Protein AF-A0A3D3PJ36-F1 (afdb_monomer_lite)

Sequence (55 aa):
MPDKKLLILNKIQIQQKIDRMAYQIWEDNFNETELVIAGIVGCGYILSQRVKKVL

Foldseek 3Di:
DPDDDDCPDDPVRVLVVLLVVLVVVCVVCVPPPDDDFDADPDPRVVSSVSSVVND

Radius of gyration: 14.62 Å; chains: 1; bounding box: 42×16×36 Å

Secondary structure (DSSP, 8-state):
----------HHHHHHHHHHHHHHHHHHTTT-S-------TTHHHHHHHHHHHH-

Structure (mmCIF, N/CA/C/O backbone):
data_AF-A0A3D3PJ36-F1
#
_entry.id   AF-A0A3D3PJ36-F1
#
loop_
_atom_site.group_PDB
_atom_site.id
_atom_site.type_symbol
_atom_site.label_atom_id
_atom_site.label_alt_id
_atom_site.label_comp_id
_atom_site.label_asym_id
_atom_site.label_entity_id
_atom_site.label_seq_id
_atom_site.pdbx_PDB_ins_code
_atom_site.Cartn_x
_atom_site.Cartn_y
_atom_site.Cartn_z
_atom_site.occupancy
_atom_site.B_iso_or_equiv
_atom_site.auth_seq_id
_atom_site.auth_comp_id
_atom_site.auth_asym_id
_atom_site.auth_atom_id
_atom_site.pdbx_PDB_model_num
ATOM 1 N N . MET A 1 1 ? 24.605 2.166 -27.447 1.00 60.97 1 MET A N 1
ATOM 2 C CA . MET A 1 1 ? 24.947 2.090 -26.007 1.00 60.97 1 MET A CA 1
ATOM 3 C C . MET A 1 1 ? 23.930 1.167 -25.359 1.00 60.97 1 MET A C 1
ATOM 5 O O . MET A 1 1 ? 22.763 1.348 -25.677 1.00 60.97 1 MET A O 1
ATOM 9 N N . PRO A 1 2 ? 24.317 0.152 -24.569 1.00 62.25 2 PRO A N 1
ATOM 10 C CA . PRO A 1 2 ? 23.348 -0.799 -24.034 1.00 62.25 2 PRO A CA 1
ATOM 11 C C . PRO A 1 2 ? 22.467 -0.109 -22.983 1.00 62.25 2 PRO A C 1
ATOM 13 O O . PRO A 1 2 ? 22.960 0.713 -22.208 1.00 62.25 2 PRO A O 1
ATOM 16 N N . ASP A 1 3 ? 21.175 -0.434 -22.979 1.00 71.25 3 ASP A N 1
ATOM 17 C CA . ASP A 1 3 ? 20.149 0.108 -22.084 1.00 71.25 3 ASP A CA 1
ATOM 18 C C . ASP A 1 3 ? 20.518 -0.067 -20.602 1.00 71.25 3 ASP A C 1
ATOM 20 O O . ASP A 1 3 ? 20.313 -1.117 -19.985 1.00 71.25 3 ASP A O 1
ATOM 24 N N . LYS A 1 4 ? 21.088 0.983 -20.003 1.00 80.19 4 LYS A N 1
ATOM 25 C CA . LYS A 1 4 ? 21.462 1.000 -18.588 1.00 80.19 4 LYS A CA 1
ATOM 26 C C . LYS A 1 4 ? 20.206 1.195 -17.739 1.00 80.19 4 LYS A C 1
ATOM 28 O O . LYS A 1 4 ? 19.687 2.303 -17.629 1.00 80.19 4 LYS A O 1
ATOM 33 N N . LYS A 1 5 ? 19.728 0.122 -17.103 1.00 85.00 5 LYS A N 1
ATOM 34 C CA . LYS A 1 5 ? 18.631 0.196 -16.124 1.00 85.00 5 LYS A CA 1
ATOM 35 C C . LYS A 1 5 ? 19.075 1.010 -14.905 1.00 85.00 5 LYS A C 1
ATOM 37 O O . LYS A 1 5 ? 20.019 0.629 -14.215 1.00 85.00 5 LYS A O 1
ATOM 42 N N . LEU A 1 6 ? 18.387 2.119 -14.640 1.00 92.8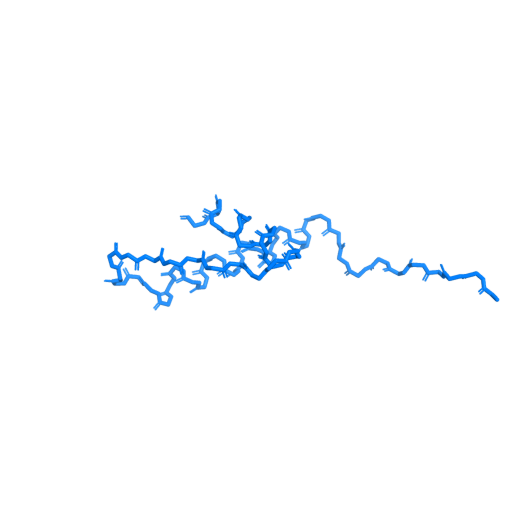8 6 LEU A N 1
ATOM 43 C CA . LEU A 1 6 ? 18.592 2.937 -13.447 1.00 92.88 6 LEU A CA 1
ATOM 44 C C . LEU A 1 6 ? 17.727 2.406 -12.299 1.00 92.88 6 LEU A C 1
ATOM 46 O O . LEU A 1 6 ? 16.522 2.206 -12.459 1.00 92.88 6 LEU A O 1
ATOM 50 N N . LEU A 1 7 ? 18.331 2.193 -11.131 1.00 93.44 7 LEU A N 1
ATOM 51 C CA . LEU A 1 7 ? 17.590 1.842 -9.924 1.00 93.44 7 LEU A CA 1
ATOM 52 C C . LEU A 1 7 ? 16.874 3.089 -9.386 1.00 93.44 7 LEU A C 1
ATOM 54 O O . LEU A 1 7 ? 17.521 3.983 -8.851 1.00 93.44 7 LEU A O 1
ATOM 58 N N . ILE A 1 8 ? 15.547 3.135 -9.523 1.00 95.25 8 ILE A N 1
ATOM 59 C CA . ILE A 1 8 ? 14.720 4.252 -9.031 1.00 95.25 8 ILE A CA 1
ATOM 60 C C . ILE A 1 8 ? 14.255 3.998 -7.593 1.00 95.25 8 ILE A C 1
ATOM 62 O O . ILE A 1 8 ? 14.282 4.901 -6.763 1.00 95.25 8 ILE A O 1
ATOM 66 N N . LEU A 1 9 ? 13.833 2.765 -7.292 1.00 96.31 9 LEU A N 1
ATOM 67 C CA . LEU A 1 9 ? 13.383 2.363 -5.961 1.00 96.31 9 LEU A CA 1
ATOM 68 C C . LEU A 1 9 ? 13.935 0.989 -5.594 1.00 96.31 9 LEU A C 1
ATOM 70 O O . LEU A 1 9 ? 13.835 0.035 -6.367 1.00 96.31 9 LEU A O 1
ATOM 74 N N . ASN A 1 10 ? 14.474 0.884 -4.384 1.00 97.06 10 ASN A N 1
ATOM 75 C CA . ASN A 1 10 ? 14.834 -0.390 -3.779 1.00 97.06 10 ASN A CA 1
ATOM 76 C C . ASN A 1 10 ? 13.653 -0.992 -2.988 1.00 97.06 10 ASN A C 1
ATOM 78 O O . ASN A 1 10 ? 12.614 -0.361 -2.795 1.00 97.06 10 ASN A O 1
ATOM 82 N N . LYS A 1 11 ? 13.814 -2.230 -2.506 1.00 96.75 11 LYS A N 1
ATOM 83 C CA . LYS A 1 11 ? 12.762 -2.958 -1.773 1.00 96.75 11 LYS A CA 1
ATOM 84 C C . LYS A 1 11 ? 12.266 -2.213 -0.526 1.00 96.75 11 LYS A C 1
ATOM 86 O O . LYS A 1 11 ? 11.065 -2.195 -0.284 1.00 96.75 11 LYS A O 1
ATOM 91 N N . ILE A 1 12 ? 13.174 -1.581 0.220 1.00 97.94 12 ILE A N 1
ATOM 92 C CA . ILE A 1 12 ? 12.849 -0.829 1.440 1.00 97.94 12 ILE A CA 1
ATOM 93 C C . ILE A 1 12 ? 12.020 0.409 1.079 1.00 97.94 12 ILE A C 1
ATOM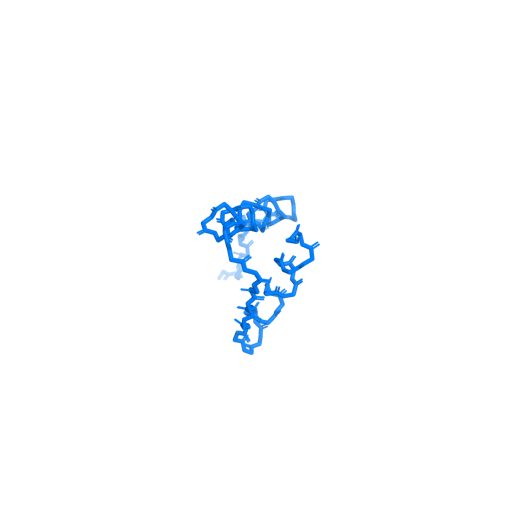 95 O O . ILE A 1 12 ? 10.964 0.630 1.659 1.00 97.94 12 ILE A O 1
ATOM 99 N N . GLN A 1 13 ? 12.441 1.167 0.063 1.00 98.19 13 GLN A N 1
ATOM 100 C CA . GLN A 1 13 ? 11.721 2.356 -0.406 1.00 98.19 13 GLN A CA 1
ATOM 101 C C . GLN A 1 13 ? 10.336 2.016 -0.973 1.00 98.19 13 GLN A C 1
ATOM 103 O O . GLN A 1 13 ? 9.395 2.793 -0.817 1.00 98.19 13 GLN A O 1
ATOM 108 N N . ILE A 1 14 ? 10.195 0.863 -1.636 1.00 97.50 14 ILE A N 1
ATOM 109 C CA . ILE A 1 14 ? 8.894 0.371 -2.109 1.00 97.50 14 ILE A CA 1
ATOM 110 C C . ILE A 1 14 ? 7.985 0.065 -0.917 1.00 97.50 14 ILE A C 1
ATOM 112 O O . ILE A 1 14 ? 6.838 0.504 -0.923 1.00 97.50 14 ILE A O 1
ATOM 116 N N . GLN A 1 15 ? 8.492 -0.635 0.102 1.00 98.12 15 GLN A N 1
ATOM 117 C CA . GLN A 1 15 ? 7.711 -0.965 1.295 1.00 98.12 15 GLN A CA 1
ATOM 118 C C . GLN A 1 15 ? 7.264 0.300 2.035 1.00 98.12 15 GLN A C 1
ATOM 120 O O . GLN A 1 15 ? 6.073 0.482 2.234 1.00 98.12 15 GLN A O 1
ATOM 125 N N . GLN A 1 16 ? 8.176 1.241 2.293 1.00 98.25 16 GLN A N 1
ATOM 126 C CA . GLN A 1 16 ? 7.847 2.522 2.932 1.00 98.25 16 GLN A CA 1
ATOM 127 C C . GLN A 1 16 ? 6.761 3.303 2.178 1.00 98.25 16 G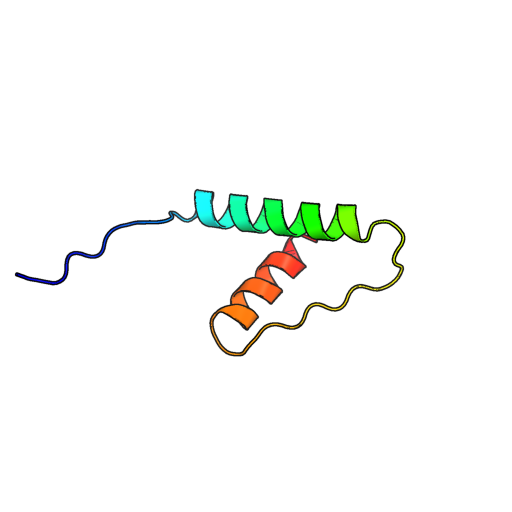LN A C 1
ATOM 129 O O . GLN A 1 16 ? 5.907 3.942 2.789 1.00 98.25 16 GLN A O 1
ATOM 134 N N . LYS A 1 17 ? 6.772 3.269 0.837 1.00 97.88 17 LYS A N 1
ATOM 135 C CA . LYS A 1 17 ? 5.718 3.903 0.032 1.00 97.88 17 LYS A CA 1
ATOM 136 C C . LYS A 1 17 ? 4.376 3.190 0.184 1.00 97.88 17 LYS A C 1
ATOM 138 O O . LYS A 1 17 ? 3.365 3.881 0.232 1.00 97.88 17 LYS A O 1
ATOM 143 N N . ILE A 1 18 ? 4.369 1.858 0.233 1.00 98.00 18 ILE A N 1
ATOM 144 C CA . ILE A 1 18 ? 3.161 1.051 0.464 1.00 98.00 18 ILE A CA 1
ATOM 145 C C . ILE A 1 18 ? 2.602 1.330 1.856 1.00 98.00 18 ILE A C 1
ATOM 147 O O . ILE A 1 18 ? 1.418 1.629 1.956 1.00 98.00 18 ILE A O 1
ATOM 151 N N . ASP A 1 19 ? 3.450 1.327 2.885 1.00 98.06 19 ASP A N 1
ATOM 152 C CA . ASP A 1 19 ? 3.049 1.606 4.266 1.00 98.06 19 ASP A CA 1
ATOM 153 C C . ASP A 1 19 ? 2.423 2.995 4.373 1.00 98.06 19 ASP A C 1
ATOM 155 O O . ASP A 1 19 ? 1.320 3.148 4.885 1.00 98.06 19 ASP A O 1
ATOM 159 N N . ARG A 1 20 ? 3.076 4.007 3.786 1.00 98.25 20 ARG A N 1
ATOM 160 C CA . ARG A 1 20 ? 2.531 5.366 3.741 1.00 98.25 20 ARG A CA 1
ATOM 161 C C . ARG A 1 20 ? 1.162 5.417 3.056 1.00 98.25 20 ARG A C 1
ATOM 163 O O . ARG A 1 20 ? 0.286 6.108 3.551 1.00 98.25 20 ARG A O 1
ATOM 170 N N . MET A 1 21 ? 0.970 4.715 1.936 1.00 97.62 21 MET A N 1
ATOM 171 C CA . MET A 1 21 ? -0.335 4.673 1.259 1.00 97.62 21 MET A CA 1
ATOM 172 C C . MET A 1 21 ? -1.401 3.977 2.112 1.00 97.62 21 MET A C 1
ATOM 174 O O . MET A 1 21 ? -2.527 4.454 2.155 1.00 97.62 21 MET A O 1
ATOM 178 N N . ALA A 1 22 ? -1.055 2.882 2.795 1.00 97.25 22 ALA A N 1
ATOM 179 C CA . ALA A 1 22 ? -1.972 2.165 3.676 1.00 97.25 22 ALA A CA 1
ATOM 180 C C . ALA A 1 22 ? -2.440 3.048 4.841 1.00 97.25 22 ALA A C 1
ATOM 182 O O . ALA A 1 22 ? -3.640 3.215 5.023 1.00 97.25 22 ALA A O 1
ATOM 183 N N . TYR A 1 23 ? -1.518 3.688 5.566 1.00 97.06 23 TYR A N 1
ATOM 184 C CA . TYR A 1 23 ? -1.898 4.564 6.678 1.00 97.06 23 TYR A CA 1
ATOM 185 C C . TYR A 1 23 ? -2.726 5.766 6.221 1.00 97.06 23 TYR A C 1
ATOM 187 O O . TYR A 1 23 ? -3.713 6.080 6.869 1.00 97.06 23 TYR A O 1
ATOM 195 N N . GLN A 1 24 ? -2.401 6.370 5.073 1.00 97.69 24 GLN A N 1
ATOM 196 C CA . GLN A 1 24 ? -3.222 7.447 4.506 1.00 97.69 24 GLN A CA 1
ATOM 197 C C . GLN A 1 24 ? -4.655 6.980 4.216 1.00 97.69 24 GLN A C 1
ATOM 199 O O . GLN A 1 24 ? -5.605 7.645 4.606 1.00 97.69 24 GLN A O 1
ATOM 204 N N . ILE A 1 25 ? -4.822 5.806 3.594 1.00 96.56 25 ILE A N 1
ATOM 205 C CA . ILE A 1 25 ? -6.154 5.236 3.347 1.00 96.56 25 ILE A CA 1
ATOM 206 C C . ILE A 1 25 ? -6.892 4.983 4.670 1.00 96.56 25 ILE A C 1
ATOM 208 O O . ILE A 1 25 ? -8.084 5.260 4.753 1.00 96.56 25 ILE A O 1
ATOM 212 N N . TRP A 1 26 ? -6.211 4.476 5.699 1.00 95.00 26 TRP A N 1
ATOM 213 C CA . TRP A 1 26 ? -6.825 4.228 7.006 1.00 95.00 26 TRP A CA 1
ATOM 214 C C . TRP A 1 26 ? -7.273 5.520 7.698 1.00 95.00 26 TRP A C 1
ATOM 216 O O . TRP A 1 26 ? -8.400 5.593 8.176 1.00 95.00 26 TRP A O 1
ATOM 226 N N . GLU A 1 27 ? -6.421 6.546 7.713 1.00 96.12 27 GLU A N 1
ATOM 227 C CA . GLU A 1 27 ? -6.722 7.848 8.319 1.00 96.12 27 GLU A CA 1
ATOM 228 C C . GLU A 1 27 ? -7.892 8.538 7.610 1.00 96.12 27 GLU A C 1
ATOM 230 O O . GLU A 1 27 ? -8.830 8.996 8.264 1.00 96.12 27 GLU A O 1
ATOM 235 N N . ASP A 1 28 ? -7.879 8.548 6.275 1.00 97.31 28 ASP A N 1
ATOM 236 C CA . ASP A 1 28 ? -8.917 9.191 5.465 1.00 97.31 28 ASP A CA 1
ATOM 237 C C . ASP A 1 28 ? -10.282 8.486 5.585 1.00 97.31 28 ASP A C 1
ATOM 239 O O . ASP A 1 28 ? -11.318 9.107 5.351 1.00 97.31 28 ASP A O 1
ATOM 243 N N . ASN A 1 29 ? -10.300 7.200 5.960 1.00 96.31 29 ASN A N 1
ATOM 244 C CA . ASN A 1 29 ? -11.508 6.370 6.047 1.00 96.31 29 ASN A CA 1
ATOM 245 C C . ASN A 1 29 ? -11.755 5.837 7.471 1.00 96.31 29 ASN A C 1
ATOM 247 O O . ASN A 1 29 ? -12.411 4.813 7.643 1.00 96.31 29 ASN A O 1
ATOM 251 N N . PHE A 1 30 ? -11.249 6.519 8.505 1.00 93.50 30 PHE A N 1
ATOM 252 C CA . PHE A 1 30 ? -11.273 6.039 9.896 1.00 93.50 30 PHE A CA 1
ATOM 253 C C . PHE A 1 30 ? -12.681 5.717 10.435 1.00 93.50 30 PHE A C 1
ATOM 255 O O . PHE A 1 30 ? -12.839 4.843 11.286 1.00 93.50 30 PHE A O 1
ATOM 262 N N . ASN A 1 31 ? -13.708 6.411 9.938 1.00 96.25 31 ASN A N 1
ATOM 263 C CA . ASN A 1 31 ? -15.100 6.220 10.359 1.00 96.25 31 ASN A CA 1
ATOM 264 C C . ASN A 1 31 ? -15.870 5.206 9.498 1.00 96.25 31 ASN A C 1
ATOM 266 O O . ASN A 1 31 ? -17.034 4.924 9.789 1.00 96.25 31 ASN A O 1
ATOM 270 N N . GLU A 1 32 ? -15.257 4.685 8.437 1.00 95.56 32 GLU A N 1
ATOM 271 C CA . GLU A 1 32 ? -15.919 3.768 7.520 1.00 95.56 32 GLU A CA 1
ATOM 272 C C . GLU A 1 32 ? -15.900 2.342 8.071 1.00 95.56 32 GLU A C 1
ATOM 274 O O . GLU A 1 32 ? -14.910 1.857 8.619 1.00 95.56 32 GLU A O 1
ATOM 279 N N . THR A 1 33 ? -17.023 1.646 7.915 1.00 94.12 33 THR A N 1
ATOM 280 C CA . THR A 1 33 ? -17.179 0.265 8.405 1.00 94.12 33 THR A CA 1
ATOM 281 C C . THR A 1 33 ? -16.726 -0.780 7.388 1.00 94.12 33 THR A C 1
ATOM 283 O O . THR A 1 33 ? -16.475 -1.929 7.750 1.00 94.12 33 THR A O 1
ATOM 286 N N . GLU A 1 34 ? -16.590 -0.383 6.123 1.00 94.12 34 GLU A N 1
ATOM 287 C CA . GLU A 1 34 ? -16.170 -1.244 5.027 1.00 94.12 34 GLU A CA 1
ATOM 288 C C . GLU A 1 34 ? -15.269 -0.470 4.061 1.00 94.12 34 GLU A C 1
ATOM 290 O O . GLU A 1 34 ? -15.552 0.667 3.690 1.00 94.12 34 GLU A O 1
ATOM 295 N N . LEU A 1 35 ? -14.188 -1.115 3.623 1.00 93.81 35 LEU A N 1
ATOM 296 C CA . LEU A 1 35 ? -13.252 -0.570 2.648 1.00 93.81 35 LEU A CA 1
ATOM 297 C C . LEU A 1 35 ? -13.007 -1.595 1.540 1.00 93.81 35 LEU A C 1
ATOM 299 O O . LEU A 1 35 ? -12.550 -2.713 1.792 1.00 93.81 35 LEU A O 1
ATOM 303 N N . VAL A 1 36 ? -13.253 -1.193 0.293 1.00 94.50 36 VAL A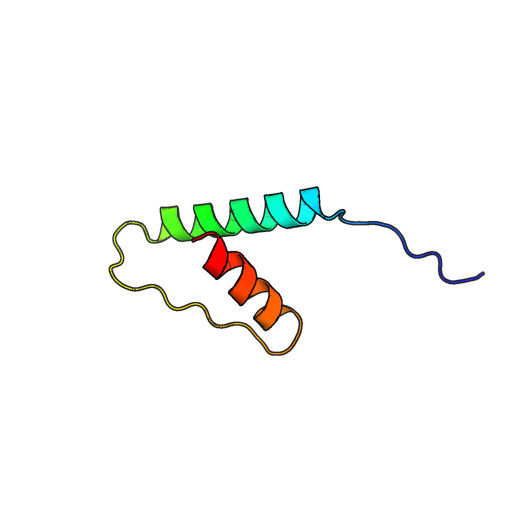 N 1
ATOM 304 C CA . VAL A 1 36 ? -13.043 -2.044 -0.884 1.00 94.50 36 VAL A CA 1
ATOM 305 C C . VAL A 1 36 ? -11.854 -1.538 -1.693 1.00 94.50 36 VAL A C 1
ATOM 307 O O . VAL A 1 36 ? -11.834 -0.403 -2.160 1.00 94.50 36 VAL A O 1
ATOM 310 N N . ILE A 1 37 ? -10.870 -2.411 -1.914 1.00 94.75 37 ILE A N 1
ATOM 311 C CA . ILE A 1 37 ? -9.680 -2.106 -2.717 1.00 94.75 37 ILE A CA 1
ATOM 312 C C . ILE A 1 37 ? -9.749 -2.877 -4.035 1.00 94.75 37 ILE A C 1
ATOM 314 O O . ILE A 1 37 ? -9.654 -4.105 -4.053 1.00 94.75 37 ILE A O 1
ATOM 318 N N . ALA A 1 38 ? -9.847 -2.153 -5.150 1.00 95.50 38 ALA A N 1
ATOM 319 C CA . ALA A 1 38 ? -9.817 -2.715 -6.498 1.00 95.50 38 ALA A CA 1
ATOM 320 C C . ALA A 1 38 ? -8.488 -2.382 -7.195 1.00 95.50 38 ALA A C 1
ATOM 322 O O . ALA A 1 38 ? -8.100 -1.222 -7.307 1.00 95.50 38 ALA A O 1
ATOM 323 N N . GLY A 1 39 ? -7.774 -3.406 -7.669 1.00 95.81 39 GLY A N 1
ATOM 324 C CA . GLY A 1 39 ? -6.525 -3.240 -8.416 1.00 95.81 39 GLY A CA 1
ATOM 325 C C . GLY A 1 39 ? -6.719 -3.487 -9.910 1.00 95.81 39 GLY A C 1
ATOM 326 O O . GLY A 1 39 ? -7.287 -4.506 -10.295 1.00 95.81 39 GLY A O 1
ATOM 327 N N . ILE A 1 40 ? -6.199 -2.592 -10.755 1.00 96.56 40 ILE A N 1
ATOM 328 C CA . ILE A 1 40 ? -6.163 -2.788 -12.215 1.00 96.56 40 ILE A CA 1
ATOM 329 C C . ILE A 1 40 ? -5.232 -3.959 -12.555 1.00 96.56 40 ILE A C 1
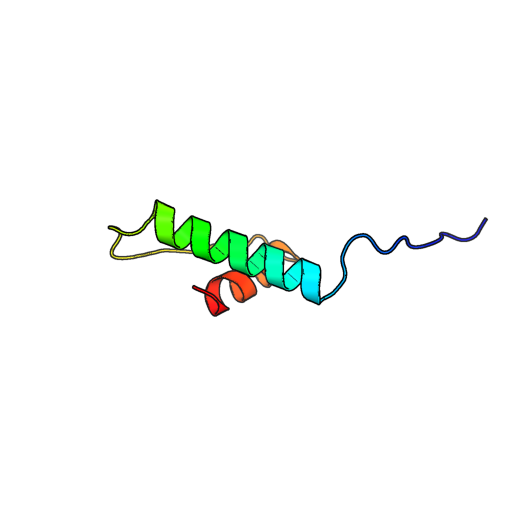ATOM 331 O O . ILE A 1 40 ? -4.159 -4.095 -11.961 1.00 96.56 40 ILE A O 1
ATOM 335 N N . VAL A 1 41 ? -5.622 -4.787 -13.528 1.00 96.56 41 VAL A N 1
ATOM 336 C CA . VAL A 1 41 ? -4.850 -5.960 -13.967 1.00 96.56 41 VAL A CA 1
ATOM 337 C C . VAL A 1 41 ? -3.368 -5.628 -14.214 1.00 96.56 41 VAL A C 1
ATOM 339 O O . VAL A 1 41 ? -3.022 -4.587 -14.771 1.00 96.56 41 VAL A O 1
ATOM 342 N N . GLY A 1 42 ? -2.477 -6.514 -13.761 1.00 96.06 42 GLY A N 1
ATOM 343 C CA . GLY A 1 42 ? -1.028 -6.303 -13.792 1.00 96.06 42 GLY A CA 1
ATOM 344 C C . GLY A 1 42 ? -0.502 -5.665 -12.504 1.00 96.06 42 GLY A C 1
ATOM 345 O O . GLY A 1 42 ? -0.732 -6.175 -11.406 1.00 96.06 42 GLY A O 1
ATOM 346 N N . CYS A 1 43 ? 0.239 -4.560 -12.621 1.00 94.81 43 CYS A N 1
ATOM 347 C CA . CYS A 1 43 ? 0.899 -3.924 -11.475 1.00 94.81 43 CYS A CA 1
ATOM 348 C C . CYS A 1 43 ? -0.088 -3.403 -10.419 1.00 94.81 43 CYS A C 1
ATOM 350 O O . CYS A 1 43 ? 0.216 -3.473 -9.229 1.00 94.81 43 CYS A O 1
ATOM 352 N N . GLY A 1 44 ? -1.263 -2.917 -10.840 1.00 96.00 44 GLY A N 1
ATOM 353 C CA . GLY A 1 44 ? -2.296 -2.413 -9.932 1.00 96.00 44 GLY A CA 1
ATOM 354 C C . GLY A 1 44 ? -2.832 -3.499 -8.999 1.00 96.00 44 GLY A C 1
ATOM 355 O O . GLY A 1 44 ? -2.971 -3.258 -7.806 1.00 96.00 44 GLY A O 1
ATOM 356 N N . TYR A 1 45 ? -3.040 -4.711 -9.517 1.00 97.12 45 TYR A N 1
ATOM 357 C CA . TYR A 1 45 ? -3.450 -5.882 -8.744 1.00 97.12 45 TYR A CA 1
ATOM 358 C C . TYR A 1 45 ? -2.388 -6.285 -7.718 1.00 97.12 45 TYR A C 1
ATOM 360 O O . TYR A 1 45 ? -2.694 -6.541 -6.561 1.00 97.12 45 TYR A O 1
ATOM 368 N N . ILE A 1 46 ? -1.110 -6.298 -8.104 1.00 96.88 46 ILE A N 1
ATOM 369 C CA . ILE A 1 46 ? -0.030 -6.630 -7.162 1.00 96.88 46 ILE A CA 1
ATOM 370 C C . ILE A 1 46 ? 0.058 -5.571 -6.057 1.00 96.88 46 ILE A C 1
ATOM 372 O O . ILE A 1 46 ? 0.252 -5.911 -4.890 1.00 96.88 46 ILE A O 1
ATOM 376 N N . LEU A 1 47 ? -0.073 -4.291 -6.414 1.00 97.25 47 LEU A N 1
ATOM 377 C CA . LEU A 1 47 ? -0.025 -3.200 -5.450 1.00 97.25 47 LEU A CA 1
ATOM 378 C C . LEU A 1 47 ? -1.216 -3.241 -4.489 1.00 97.25 47 LEU A C 1
ATOM 380 O O . LEU A 1 47 ? -0.998 -3.135 -3.285 1.00 97.25 47 LEU A O 1
ATOM 384 N N . SER A 1 48 ? -2.439 -3.447 -4.986 1.00 97.31 48 SER A N 1
ATOM 385 C CA . SER A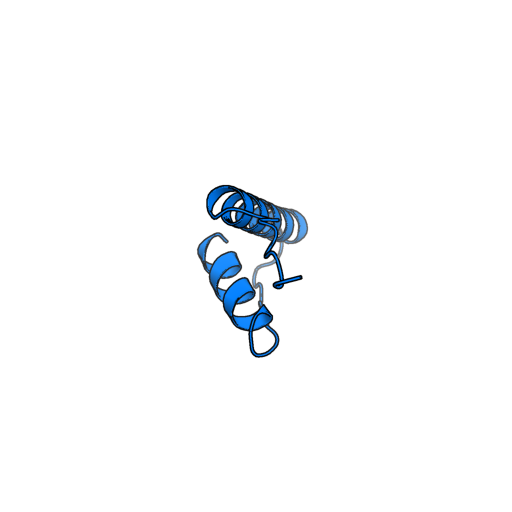 1 48 ? -3.637 -3.511 -4.141 1.00 97.31 48 SER A CA 1
ATOM 386 C C . SER A 1 48 ? -3.545 -4.632 -3.111 1.00 97.31 48 SER A C 1
ATOM 388 O O . SER A 1 48 ? -3.836 -4.406 -1.941 1.00 97.31 48 SER A O 1
ATOM 390 N N . GLN A 1 49 ? -3.048 -5.809 -3.503 1.00 96.75 49 GLN A N 1
ATOM 391 C CA . GLN A 1 49 ? -2.819 -6.924 -2.579 1.00 96.75 49 GLN A CA 1
ATOM 392 C C . GLN A 1 49 ? -1.769 -6.589 -1.511 1.00 96.75 49 GLN A C 1
ATOM 394 O O . GLN A 1 49 ? -1.899 -7.002 -0.361 1.00 96.75 49 GLN A O 1
ATOM 399 N N . ARG A 1 50 ? -0.723 -5.833 -1.867 1.00 97.25 50 ARG A N 1
ATOM 400 C CA . ARG A 1 50 ? 0.312 -5.416 -0.908 1.00 97.25 50 ARG A CA 1
ATOM 401 C C . ARG A 1 50 ? -0.196 -4.369 0.071 1.00 97.25 50 ARG A C 1
ATOM 403 O O . ARG A 1 50 ? 0.080 -4.498 1.254 1.00 97.25 50 ARG A O 1
ATOM 410 N N . VAL A 1 51 ? -0.935 -3.373 -0.413 1.00 97.31 51 VAL A N 1
ATOM 411 C CA . VAL A 1 51 ? -1.558 -2.344 0.432 1.00 97.31 51 VAL A CA 1
ATOM 412 C C . VAL A 1 51 ? -2.571 -2.991 1.378 1.00 97.31 51 VAL A C 1
ATOM 414 O O . VAL A 1 51 ? -2.500 -2.762 2.578 1.00 97.31 51 VAL A O 1
ATOM 417 N N . LYS A 1 52 ? -3.417 -3.900 0.870 1.00 96.44 52 LYS A N 1
ATOM 418 C CA . LYS A 1 52 ? -4.367 -4.688 1.673 1.00 96.44 52 LYS A CA 1
ATOM 419 C C . LYS A 1 52 ? -3.704 -5.510 2.784 1.00 96.44 52 LYS A C 1
ATOM 421 O O . LYS A 1 52 ? -4.356 -5.834 3.758 1.00 96.44 52 LYS A O 1
ATOM 426 N N . LYS A 1 53 ? -2.441 -5.912 2.622 1.00 96.25 53 LYS A N 1
ATOM 427 C CA . LYS A 1 53 ? -1.717 -6.676 3.648 1.00 96.25 53 LYS A CA 1
ATOM 428 C C . LYS A 1 53 ? -1.229 -5.798 4.808 1.00 96.25 53 LYS A C 1
ATOM 430 O O . LYS A 1 53 ? -0.876 -6.340 5.851 1.00 96.25 53 LYS A O 1
ATOM 435 N N . VAL A 1 54 ? -1.107 -4.490 4.581 1.00 95.81 54 VAL A N 1
ATOM 436 C CA . VAL A 1 54 ? -0.627 -3.523 5.579 1.00 95.81 54 VAL A CA 1
ATOM 437 C C . VAL A 1 54 ? -1.787 -2.854 6.315 1.00 95.81 54 VAL A C 1
ATOM 439 O O . VAL A 1 54 ? -1.652 -2.607 7.509 1.00 95.81 54 VAL A O 1
ATOM 442 N N . LEU A 1 55 ? -2.883 -2.572 5.601 1.00 89.50 55 LEU A N 1
ATOM 443 C CA . LEU A 1 55 ? -4.177 -2.198 6.182 1.00 89.50 55 LEU A CA 1
ATOM 444 C C . LEU A 1 55 ? -4.724 -3.316 7.078 1.00 89.50 55 LEU A C 1
ATOM 446 O O . LEU A 1 55 ? -5.276 -2.972 8.142 1.00 89.50 55 LEU A O 1
#

pLDDT: mean 94.0, std 7.72, range [60.97, 98.25]